Protein AF-B0JPA8-F1 (afdb_monomer_lite)

Foldseek 3Di:
DDDDDDDDDDDDPDDDPPPDDPPPPPPPDPPPPPDDDDPDPVVVVVVQVVDPVDDDDDFWQQDWFQQFQWDQGPQRKIKGFPDTFDPPDPFSAQTQDPVPHRDGTAADDDDPRHGVDMDIDHPDDDPDDDDDDDDPVPD

Secondary structure (DSSP, 8-state):
--------PPPP----------------------PPP-SSHHHHHHHHHTSTT----PPP--S-B---SEEE-TTSPEEEESSPPPSS-TT--SEEETTTTTEEE--BSSSTT-BS-EEEE-SS--S------------

Organism: Microcystis aeruginosa (strain NIES-843 / IAM M-2473) (NCBI:txid449447)

Structure (mmCIF, N/CA/C/O backbone):
data_AF-B0JPA8-F1
#
_entry.id   AF-B0JPA8-F1
#
loop_
_atom_site.group_PDB
_atom_site.id
_atom_site.type_symbol
_atom_site.label_atom_id
_atom_site.label_alt_id
_atom_site.label_comp_id
_atom_site.label_asym_id
_atom_site.label_entity_id
_atom_site.label_seq_id
_atom_site.pdbx_PDB_ins_code
_atom_site.Cartn_x
_atom_site.Cartn_y
_atom_site.Cartn_z
_atom_site.occupancy
_atom_site.B_iso_or_equiv
_atom_site.auth_seq_id
_atom_site.auth_comp_id
_atom_site.auth_asym_id
_atom_site.auth_atom_id
_atom_site.pdbx_PDB_model_num
ATOM 1 N N . MET A 1 1 ? -85.856 -56.619 19.653 1.00 35.69 1 MET A N 1
ATOM 2 C CA . MET A 1 1 ? -84.647 -57.378 19.267 1.00 35.69 1 MET A CA 1
ATOM 3 C C . MET A 1 1 ? -84.011 -56.682 18.069 1.00 35.69 1 MET A C 1
ATOM 5 O O . MET A 1 1 ? -84.741 -56.490 17.115 1.00 35.69 1 MET A O 1
ATOM 9 N N . ARG A 1 2 ? -82.721 -56.300 18.189 1.00 37.06 2 ARG A N 1
ATOM 10 C CA . ARG A 1 2 ? -81.635 -56.245 17.167 1.00 37.06 2 ARG A CA 1
ATOM 11 C C . ARG A 1 2 ? -81.949 -55.624 15.782 1.00 37.06 2 ARG A C 1
ATOM 13 O O . ARG A 1 2 ? -82.875 -56.059 15.130 1.00 37.06 2 ARG A O 1
ATOM 20 N N . GLY A 1 3 ? -81.173 -54.707 15.200 1.00 33.69 3 GLY A N 1
ATOM 21 C CA . GLY A 1 3 ? -79.840 -54.176 15.492 1.00 33.69 3 GLY A CA 1
ATOM 22 C C . GLY A 1 3 ? -79.386 -53.229 14.359 1.00 33.69 3 GLY A C 1
ATOM 23 O O . GLY A 1 3 ? -79.937 -53.259 13.262 1.00 33.69 3 GLY A O 1
ATOM 24 N N . ASN A 1 4 ? -78.415 -52.371 14.679 1.00 45.28 4 ASN A N 1
ATOM 25 C CA . ASN A 1 4 ? -77.849 -51.274 13.883 1.00 45.28 4 ASN A CA 1
ATOM 26 C C . ASN A 1 4 ? -77.321 -51.654 12.488 1.00 45.28 4 ASN A C 1
ATOM 28 O O . ASN A 1 4 ? -76.701 -52.700 12.343 1.00 45.28 4 ASN A O 1
ATOM 32 N N . ASN A 1 5 ? -77.407 -50.703 11.543 1.00 38.62 5 ASN A N 1
ATOM 33 C CA . ASN A 1 5 ? -76.303 -50.316 10.645 1.00 38.62 5 ASN A CA 1
ATOM 34 C C . ASN A 1 5 ? -76.601 -48.957 9.972 1.00 38.62 5 ASN A C 1
ATOM 36 O O . ASN A 1 5 ? -77.179 -48.898 8.893 1.00 38.62 5 ASN A O 1
ATOM 40 N N . LEU A 1 6 ? -76.189 -47.854 10.608 1.00 40.81 6 LEU A N 1
ATOM 41 C CA . LEU A 1 6 ? -76.016 -46.559 9.941 1.00 40.81 6 LEU A CA 1
ATOM 42 C C . LEU A 1 6 ? -74.515 -46.358 9.719 1.00 40.81 6 LEU A C 1
ATOM 44 O O . LEU A 1 6 ? -73.767 -46.149 10.674 1.00 40.81 6 LEU A O 1
ATOM 48 N N . VAL A 1 7 ? -74.065 -46.447 8.467 1.00 38.66 7 VAL A N 1
ATOM 49 C CA . VAL A 1 7 ? -72.682 -46.141 8.087 1.00 38.66 7 VAL A CA 1
ATOM 50 C C . VAL A 1 7 ? -72.634 -44.748 7.460 1.00 38.66 7 VAL A C 1
ATOM 52 O O . VAL A 1 7 ? -73.082 -44.536 6.342 1.00 38.66 7 VAL A O 1
ATOM 55 N N . LYS A 1 8 ? -72.105 -43.827 8.274 1.00 42.31 8 LYS A N 1
ATOM 56 C CA . LYS A 1 8 ? -71.261 -42.653 7.985 1.00 42.31 8 LYS A CA 1
ATOM 57 C C . LYS A 1 8 ? -71.541 -41.851 6.701 1.00 42.31 8 LYS A C 1
ATOM 59 O O . LYS A 1 8 ? -71.128 -42.233 5.612 1.00 42.31 8 LYS A O 1
ATOM 64 N N . LEU A 1 9 ? -72.084 -40.640 6.887 1.00 38.09 9 LEU A N 1
ATOM 65 C CA . LEU A 1 9 ? -71.870 -39.522 5.965 1.00 38.09 9 LEU A CA 1
ATOM 66 C C . LEU A 1 9 ? -70.374 -39.170 5.946 1.00 38.09 9 LEU A C 1
ATOM 68 O O . LEU A 1 9 ? -69.800 -38.868 6.995 1.00 38.09 9 LEU A O 1
ATOM 72 N N . ASN A 1 10 ? -69.758 -39.180 4.764 1.00 44.81 10 ASN A N 1
ATOM 73 C CA . ASN A 1 10 ? -68.428 -38.610 4.575 1.00 44.81 10 ASN A CA 1
ATOM 74 C C . ASN A 1 10 ? -68.498 -37.101 4.826 1.00 44.81 10 ASN A C 1
ATOM 76 O O . ASN A 1 10 ? -69.257 -36.382 4.176 1.00 44.81 10 ASN A O 1
ATOM 80 N 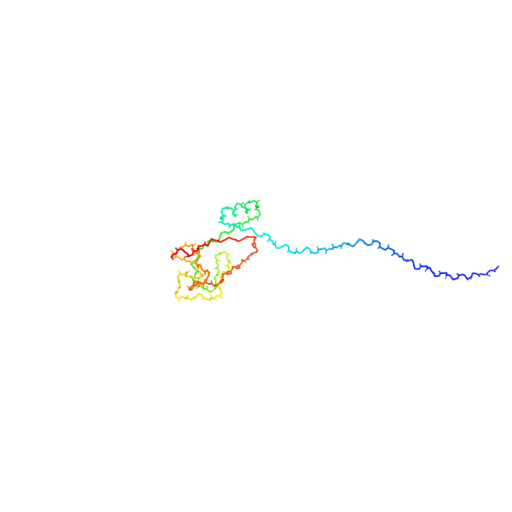N . ALA A 1 11 ? -67.737 -36.659 5.825 1.00 48.16 11 ALA A N 1
ATOM 81 C CA . ALA A 1 11 ? -67.679 -35.280 6.263 1.00 48.16 11 ALA A CA 1
ATOM 82 C C . ALA A 1 11 ? -67.118 -34.366 5.165 1.00 48.16 11 ALA A C 1
ATOM 84 O O . ALA A 1 11 ? -66.229 -34.735 4.400 1.00 48.16 11 ALA A O 1
ATOM 85 N N . LEU A 1 12 ? -67.689 -33.167 5.127 1.00 38.78 12 LEU A N 1
ATOM 86 C CA . LEU A 1 12 ? -67.350 -32.036 4.278 1.00 38.78 12 LEU A CA 1
ATOM 87 C C . LEU A 1 12 ? -65.852 -31.710 4.386 1.00 38.78 12 LEU A C 1
ATOM 89 O O . LEU A 1 12 ? -65.376 -31.378 5.471 1.00 38.78 12 LEU A O 1
ATOM 93 N N . ASN A 1 13 ? -65.129 -31.734 3.265 1.00 41.16 13 ASN A N 1
ATOM 94 C CA . ASN A 1 13 ? -63.814 -31.103 3.192 1.00 41.16 13 ASN A CA 1
ATOM 95 C C . ASN A 1 13 ? -64.031 -29.587 3.202 1.00 41.16 13 ASN A C 1
ATOM 97 O O . ASN A 1 13 ? -64.316 -28.972 2.175 1.00 41.16 13 ASN A O 1
ATOM 101 N N . SER A 1 14 ? -63.977 -29.004 4.394 1.00 41.19 14 SER A N 1
ATOM 102 C CA . SER A 1 14 ? -64.020 -27.567 4.608 1.00 41.19 14 SER A CA 1
ATOM 103 C C . SER A 1 14 ? -62.804 -26.897 3.968 1.00 41.19 14 SER A C 1
ATOM 105 O O . SER A 1 14 ? -61.660 -27.318 4.137 1.00 41.19 14 SER A O 1
ATOM 107 N N . LEU A 1 15 ? -63.065 -25.813 3.240 1.00 38.28 15 LEU A N 1
ATOM 108 C CA . LEU A 1 15 ? -62.051 -24.849 2.834 1.00 38.28 15 LEU A CA 1
ATOM 109 C C . LEU A 1 15 ? -61.540 -24.152 4.099 1.00 38.28 15 LEU A C 1
ATOM 111 O O . LEU A 1 15 ? -62.246 -23.343 4.700 1.00 38.28 15 LEU A O 1
ATOM 115 N N . ALA A 1 16 ? -60.326 -24.485 4.523 1.00 45.75 16 ALA A N 1
ATOM 116 C CA . ALA A 1 16 ? -59.632 -23.720 5.544 1.00 45.75 16 ALA A CA 1
ATOM 117 C C . ALA A 1 16 ? -59.004 -22.488 4.881 1.00 45.75 16 ALA A C 1
ATOM 119 O O . ALA A 1 16 ? -58.060 -22.604 4.100 1.00 45.75 16 ALA A O 1
ATOM 120 N N . PHE A 1 17 ? -59.516 -21.298 5.194 1.00 37.06 17 PHE A N 1
ATOM 121 C CA . PHE A 1 17 ? -58.802 -20.058 4.911 1.00 37.06 17 PHE A CA 1
ATOM 122 C C . PHE A 1 17 ? -57.647 -19.944 5.906 1.00 37.06 17 PHE A C 1
ATOM 124 O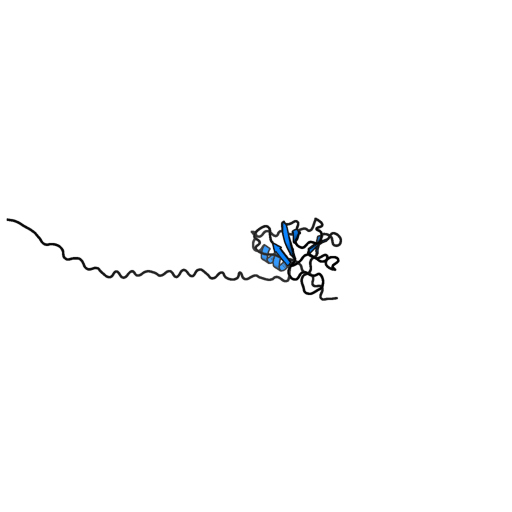 O . PHE A 1 17 ? -57.831 -19.515 7.043 1.00 37.06 17 PHE A O 1
ATOM 131 N N . ALA A 1 18 ? -56.452 -20.358 5.491 1.00 43.44 18 ALA A N 1
ATOM 132 C CA . ALA A 1 18 ? -55.241 -20.009 6.211 1.00 43.44 18 ALA A CA 1
ATOM 133 C C . ALA A 1 18 ? -54.936 -18.533 5.925 1.00 43.44 18 ALA A C 1
ATOM 135 O O . ALA A 1 18 ? -54.455 -18.182 4.848 1.00 43.44 18 ALA A O 1
ATOM 136 N N . THR A 1 19 ? -55.223 -17.653 6.882 1.00 50.12 19 THR A N 1
ATOM 137 C CA . THR A 1 19 ? -54.629 -16.313 6.925 1.00 50.12 19 THR A CA 1
ATOM 138 C C . THR A 1 19 ? -53.143 -16.472 7.229 1.00 50.12 19 THR A C 1
ATOM 140 O O . THR A 1 19 ? -52.719 -16.427 8.382 1.00 50.12 19 THR A O 1
ATOM 143 N N . GLY A 1 20 ? -52.358 -16.754 6.193 1.00 47.69 20 GLY A N 1
ATOM 144 C CA . GLY A 1 20 ? -50.908 -16.769 6.275 1.00 47.69 20 GLY A CA 1
ATOM 145 C C . GLY A 1 20 ? -50.384 -15.343 6.206 1.00 47.69 20 GLY A C 1
ATOM 146 O O . GLY A 1 20 ? -50.597 -14.648 5.214 1.00 47.69 20 GLY A O 1
ATOM 147 N N . THR A 1 21 ? -49.683 -14.900 7.243 1.00 51.12 21 THR A N 1
ATOM 148 C CA . THR A 1 21 ? -48.847 -13.705 7.154 1.00 51.12 21 THR A CA 1
ATOM 149 C C . THR A 1 21 ? -47.685 -14.037 6.221 1.00 51.12 21 THR A C 1
ATOM 151 O O . THR A 1 21 ? -46.816 -14.837 6.565 1.00 51.12 21 THR A O 1
ATOM 154 N N . VAL A 1 22 ? -47.676 -13.468 5.014 1.00 45.16 22 VAL A N 1
ATOM 155 C CA . VAL A 1 22 ? -46.513 -13.553 4.124 1.00 45.16 22 VAL A CA 1
ATOM 156 C C . VAL A 1 22 ? -45.468 -12.583 4.660 1.00 45.16 22 VAL A C 1
ATOM 158 O O . VAL A 1 22 ? -45.546 -11.379 4.425 1.00 45.16 22 VAL A O 1
ATOM 161 N N . THR A 1 23 ? -44.491 -13.094 5.406 1.00 45.31 23 THR A N 1
ATOM 162 C CA . THR A 1 23 ? -43.279 -12.328 5.700 1.00 45.31 23 THR A CA 1
ATOM 163 C C . THR A 1 23 ? -42.467 -12.256 4.416 1.00 45.31 23 THR A C 1
ATOM 165 O O . THR A 1 23 ? -41.829 -13.230 4.015 1.00 45.31 23 THR A O 1
ATOM 168 N N . LEU A 1 24 ? -42.506 -11.103 3.751 1.00 41.12 24 LEU A N 1
ATOM 169 C CA . LEU A 1 24 ? -41.583 -10.803 2.668 1.00 41.12 24 LEU A CA 1
ATOM 170 C C . LEU A 1 24 ? -40.194 -10.628 3.296 1.00 41.12 24 LEU A C 1
ATOM 172 O O . LEU A 1 24 ? -39.889 -9.586 3.874 1.00 41.12 24 LEU A O 1
ATOM 176 N N . LEU A 1 25 ? -39.363 -11.667 3.237 1.00 46.94 25 LEU A N 1
ATOM 177 C CA . LEU A 1 25 ? -37.955 -11.545 3.588 1.00 46.94 25 LEU A CA 1
ATOM 178 C C . LEU A 1 25 ? -37.263 -10.838 2.417 1.00 46.94 25 LEU A C 1
ATOM 180 O O . LEU A 1 25 ? -36.788 -11.480 1.482 1.00 46.94 25 LEU A O 1
ATOM 184 N N . LEU A 1 26 ? -37.252 -9.504 2.426 1.00 51.34 26 LEU A N 1
ATOM 185 C CA . LEU A 1 26 ? -36.328 -8.768 1.573 1.00 51.34 26 LEU A CA 1
ATOM 186 C C . LEU A 1 26 ? -34.930 -9.047 2.125 1.00 51.34 26 LEU A C 1
ATOM 188 O O . LEU A 1 26 ? -34.527 -8.453 3.123 1.00 51.34 26 LEU A O 1
ATOM 192 N N . SER A 1 27 ? -34.196 -9.973 1.506 1.00 45.66 27 SER A N 1
ATOM 193 C CA . SER A 1 27 ? -32.745 -10.004 1.652 1.00 45.66 27 SER A CA 1
ATOM 194 C C . SER A 1 27 ? -32.257 -8.624 1.235 1.00 45.66 27 SER A C 1
ATOM 196 O O . SER A 1 27 ? -32.333 -8.277 0.054 1.00 45.66 27 SER A O 1
ATOM 198 N N . SER A 1 28 ? -31.871 -7.807 2.214 1.00 52.84 28 SER A N 1
ATOM 199 C CA . SER A 1 28 ? -31.339 -6.474 1.982 1.00 52.84 28 SER A CA 1
ATOM 200 C C . SER A 1 28 ? -30.275 -6.579 0.900 1.00 52.84 28 SER A C 1
ATOM 202 O O . SER A 1 28 ? -29.277 -7.279 1.082 1.00 52.84 28 SER A O 1
ATOM 204 N N . VAL A 1 29 ? -30.514 -5.913 -0.230 1.00 53.19 29 VAL A N 1
ATOM 205 C CA . VAL A 1 29 ? -29.460 -5.594 -1.187 1.00 53.19 29 VAL A CA 1
ATOM 206 C C . VAL A 1 29 ? -28.293 -5.042 -0.381 1.00 53.19 29 VAL A C 1
ATOM 208 O O . VAL A 1 29 ? -28.480 -4.121 0.414 1.00 53.19 29 VAL A O 1
ATOM 211 N N . SER A 1 30 ? -27.126 -5.673 -0.505 1.00 45.88 30 SER A N 1
ATOM 212 C CA . SER A 1 30 ? -25.898 -5.201 0.117 1.00 45.88 30 SER A CA 1
ATOM 213 C C . SER A 1 30 ? -25.743 -3.734 -0.260 1.00 45.88 30 SER A C 1
ATOM 215 O O . SER A 1 30 ? -25.491 -3.416 -1.422 1.00 45.88 30 SER A O 1
ATOM 217 N N . SER A 1 31 ? -25.974 -2.826 0.689 1.00 55.12 31 SER A N 1
ATOM 218 C CA . SER A 1 31 ? -25.633 -1.429 0.483 1.00 55.12 31 SER A CA 1
ATOM 219 C C . SER A 1 31 ? -24.149 -1.416 0.151 1.00 55.12 31 SER A C 1
ATOM 221 O O . SER A 1 31 ? -23.359 -1.966 0.923 1.00 55.12 31 SER A O 1
ATOM 223 N N . VAL A 1 32 ? -23.767 -0.818 -0.982 1.00 51.81 32 VAL A N 1
ATOM 224 C CA . VAL A 1 32 ? -22.394 -0.334 -1.149 1.00 51.81 32 VAL A CA 1
ATOM 225 C C . VAL A 1 32 ? -22.081 0.397 0.148 1.00 51.81 32 VAL A C 1
ATOM 227 O O . VAL A 1 32 ? -22.806 1.322 0.523 1.00 51.81 32 VAL A O 1
ATOM 230 N N . SER A 1 33 ? -21.109 -0.114 0.905 1.00 54.53 33 SER A N 1
ATOM 231 C CA . SER A 1 33 ? -20.701 0.553 2.131 1.00 54.53 33 SER A CA 1
ATOM 232 C C . SER A 1 33 ? -20.279 1.949 1.699 1.00 54.53 33 SER A C 1
ATOM 234 O O . SER A 1 33 ? -19.400 2.081 0.844 1.00 54.53 33 SER A O 1
ATOM 236 N N . ALA A 1 34 ? -20.980 2.973 2.184 1.00 69.94 34 ALA A N 1
ATOM 237 C CA . ALA A 1 34 ? -20.611 4.344 1.901 1.00 69.94 34 ALA A CA 1
ATOM 238 C C . ALA A 1 34 ? -19.192 4.527 2.445 1.00 69.94 34 ALA A C 1
ATOM 240 O O . ALA A 1 34 ? -18.977 4.489 3.655 1.00 69.94 34 ALA A O 1
ATOM 241 N N . TYR A 1 35 ? -18.211 4.621 1.553 1.00 76.25 35 TYR A N 1
ATOM 242 C CA . TYR A 1 35 ? -16.849 4.924 1.947 1.00 76.25 35 TYR A CA 1
ATOM 243 C C . TYR A 1 35 ? -16.714 6.441 2.032 1.00 76.25 35 TYR A C 1
ATOM 245 O O . TYR A 1 35 ? -17.195 7.179 1.169 1.00 76.25 35 TYR A O 1
ATOM 253 N N . THR A 1 36 ? -16.057 6.907 3.085 1.00 84.00 36 THR A N 1
ATOM 254 C CA . THR A 1 36 ? -15.713 8.318 3.237 1.00 84.00 36 THR A CA 1
ATOM 255 C C . THR A 1 36 ? -14.270 8.499 2.802 1.00 84.00 36 THR A C 1
ATOM 257 O O . THR A 1 36 ? -13.373 7.860 3.349 1.00 84.00 36 THR A O 1
ATOM 260 N N . ILE A 1 37 ? -14.041 9.368 1.818 1.00 85.12 37 ILE A N 1
ATOM 261 C CA . ILE A 1 37 ? -12.692 9.793 1.441 1.00 85.12 37 ILE A CA 1
ATOM 262 C C . ILE A 1 37 ? -12.300 10.969 2.328 1.00 85.12 37 ILE A C 1
ATOM 264 O O . ILE A 1 37 ? -13.041 11.944 2.446 1.00 85.12 37 ILE A O 1
ATOM 268 N N . TYR A 1 38 ? -11.105 10.893 2.901 1.00 84.94 38 TYR A N 1
ATOM 269 C CA . TYR A 1 38 ? -10.488 11.987 3.634 1.00 84.94 38 TYR A CA 1
ATOM 270 C C . TYR A 1 38 ? -9.278 12.477 2.845 1.00 84.94 38 TYR A C 1
ATOM 272 O O . TYR A 1 38 ? -8.402 11.693 2.499 1.00 84.94 38 TYR A O 1
ATOM 280 N N . THR A 1 39 ? -9.217 13.778 2.572 1.00 85.94 39 THR A N 1
ATOM 281 C CA . THR A 1 39 ? -8.053 14.426 1.939 1.00 85.94 39 THR A CA 1
ATOM 282 C C . THR A 1 39 ? -7.011 14.891 2.957 1.00 85.94 39 THR A C 1
ATOM 284 O O . THR A 1 39 ? -5.959 15.398 2.586 1.00 85.94 39 THR A O 1
ATOM 287 N N . ASN A 1 40 ? -7.307 14.743 4.250 1.00 85.94 40 ASN A N 1
ATOM 288 C CA . ASN A 1 40 ? -6.441 15.129 5.352 1.00 85.94 40 ASN A CA 1
ATOM 289 C C . ASN A 1 40 ? -6.293 13.944 6.314 1.00 85.94 40 ASN A C 1
ATOM 291 O O . ASN A 1 40 ? -7.286 13.452 6.859 1.00 85.94 40 ASN A O 1
ATOM 295 N N . ARG A 1 41 ? -5.048 13.518 6.542 1.00 84.12 41 ARG A N 1
ATOM 296 C CA . ARG A 1 41 ? -4.715 12.392 7.420 1.00 84.12 41 ARG A CA 1
ATOM 297 C C . ARG A 1 41 ? -5.201 12.594 8.853 1.00 84.12 41 ARG A C 1
ATOM 299 O O . ARG A 1 41 ? -5.807 11.692 9.415 1.00 84.12 41 ARG A O 1
ATOM 306 N N . THR A 1 42 ? -5.010 13.780 9.424 1.00 88.44 42 THR A N 1
ATOM 307 C CA . THR A 1 42 ? -5.478 14.098 10.782 1.00 88.44 42 THR A CA 1
ATOM 308 C C . THR A 1 42 ? -6.998 13.981 10.898 1.00 88.44 42 THR A C 1
ATOM 310 O O . THR A 1 42 ? -7.498 13.474 11.898 1.00 88.44 42 THR A O 1
ATOM 313 N N . ALA A 1 43 ? -7.752 14.393 9.874 1.00 88.50 43 ALA A N 1
ATOM 314 C CA . ALA A 1 43 ? -9.207 14.240 9.856 1.00 88.50 43 ALA A CA 1
ATOM 315 C C . ALA A 1 43 ? -9.636 12.763 9.779 1.00 88.50 43 ALA A C 1
ATOM 317 O O . ALA A 1 43 ? -10.592 12.368 10.448 1.00 88.50 43 ALA A O 1
ATOM 318 N N . TRP A 1 44 ? -8.918 11.944 9.003 1.00 87.44 44 TRP A N 1
ATOM 319 C CA . TRP A 1 44 ? -9.139 10.497 8.939 1.00 87.44 44 TRP A CA 1
ATOM 320 C C . TRP A 1 44 ? -8.845 9.813 10.281 1.00 87.44 44 TRP A C 1
ATOM 322 O O . TRP A 1 44 ? -9.687 9.082 10.800 1.00 87.44 44 TRP A O 1
ATOM 332 N N . GLU A 1 45 ? -7.691 10.105 10.885 1.00 87.00 45 GLU A N 1
ATOM 333 C CA . GLU A 1 45 ? -7.293 9.567 12.191 1.00 87.00 45 GLU A CA 1
ATOM 334 C C . GLU A 1 45 ? -8.281 9.981 13.293 1.00 87.00 45 GLU A C 1
ATOM 336 O O . GLU A 1 45 ? -8.688 9.145 14.101 1.00 87.00 45 GLU A O 1
ATOM 341 N N . ALA A 1 46 ? -8.747 11.236 13.291 1.00 88.12 46 ALA A N 1
ATOM 342 C CA . ALA A 1 46 ? -9.759 11.719 14.231 1.00 88.12 46 ALA A CA 1
ATOM 343 C C . ALA A 1 46 ? -11.103 10.990 14.075 1.00 88.12 46 ALA A C 1
ATOM 345 O O . ALA A 1 46 ? -11.749 10.674 15.074 1.00 88.12 46 ALA A O 1
ATOM 346 N N . ALA A 1 47 ? -11.518 10.681 12.842 1.00 85.25 47 ALA A N 1
ATOM 347 C CA . ALA A 1 47 ? -12.731 9.907 12.598 1.00 85.25 47 ALA A CA 1
ATOM 348 C C . ALA A 1 47 ? -12.605 8.474 13.136 1.00 85.25 47 ALA A C 1
ATOM 350 O O . ALA A 1 47 ? -13.536 7.976 13.772 1.00 85.25 47 ALA A O 1
ATOM 351 N N . LEU A 1 48 ? -11.447 7.832 12.955 1.00 84.50 48 LEU A N 1
ATOM 352 C CA . LEU A 1 48 ? -11.182 6.500 13.507 1.00 84.50 48 LEU A CA 1
ATOM 353 C C . LEU A 1 48 ? -11.121 6.505 15.039 1.00 84.50 48 LEU A C 1
ATOM 355 O O . LEU A 1 48 ? -11.624 5.575 15.665 1.00 84.50 48 LEU A O 1
ATOM 359 N N . ALA A 1 49 ? -10.584 7.566 15.645 1.00 82.44 49 ALA A N 1
ATOM 360 C CA . ALA A 1 49 ? -10.485 7.707 17.098 1.00 82.44 49 ALA A CA 1
ATOM 361 C C . ALA A 1 49 ? -11.851 7.734 17.812 1.00 82.44 49 ALA A C 1
ATOM 363 O O . ALA A 1 49 ? -11.921 7.439 19.005 1.00 82.44 49 ALA A O 1
ATOM 364 N N . THR A 1 50 ? -12.945 8.043 17.103 1.00 80.44 50 THR A N 1
ATOM 365 C CA . THR A 1 50 ? -14.307 8.002 17.672 1.00 80.44 50 THR A CA 1
ATOM 366 C C . THR A 1 50 ? -14.775 6.590 18.035 1.00 80.44 50 THR A C 1
ATOM 368 O O . THR A 1 50 ? -15.705 6.445 18.830 1.00 80.44 50 THR A O 1
ATOM 371 N N . ASN A 1 51 ? -14.126 5.548 17.502 1.00 80.19 51 ASN A N 1
ATOM 372 C CA . ASN A 1 51 ? -14.388 4.160 17.857 1.00 80.19 51 ASN A CA 1
ATOM 373 C C . ASN A 1 51 ? -13.130 3.518 18.476 1.00 80.19 51 ASN A C 1
ATOM 375 O O . ASN A 1 51 ? -12.208 3.142 17.751 1.00 80.19 51 ASN A O 1
ATOM 379 N N . PRO A 1 52 ? -13.097 3.305 19.804 1.00 77.38 52 PRO A N 1
ATOM 380 C CA . PRO A 1 52 ? -11.919 2.782 20.498 1.00 77.38 52 PRO A CA 1
ATOM 381 C C . PRO A 1 52 ? -11.589 1.320 20.156 1.00 77.38 52 PRO A C 1
ATOM 383 O O . PRO A 1 52 ? -10.545 0.820 20.566 1.00 77.38 52 PRO A O 1
ATOM 386 N N . SER A 1 53 ? -12.459 0.616 19.420 1.00 81.19 53 SER A N 1
ATOM 387 C CA . SER A 1 53 ? -12.180 -0.742 18.930 1.00 81.19 53 SER A CA 1
ATOM 388 C C . SER A 1 53 ? -11.287 -0.752 17.686 1.00 81.19 53 SER A C 1
ATOM 390 O O . SER A 1 53 ? -10.809 -1.814 17.287 1.00 81.19 53 SER A O 1
ATOM 392 N N . TYR A 1 54 ? -11.056 0.401 17.053 1.00 82.56 54 TYR A N 1
ATOM 393 C CA . TYR A 1 54 ? -10.143 0.506 15.923 1.00 82.56 54 TYR A CA 1
ATOM 394 C C . TYR A 1 54 ? -8.709 0.667 16.408 1.00 82.56 54 TYR A C 1
ATOM 396 O O . TYR A 1 54 ? -8.384 1.549 17.200 1.00 82.56 54 TYR A O 1
ATOM 404 N N . LYS A 1 55 ? -7.831 -0.192 15.891 1.00 82.06 55 LYS A N 1
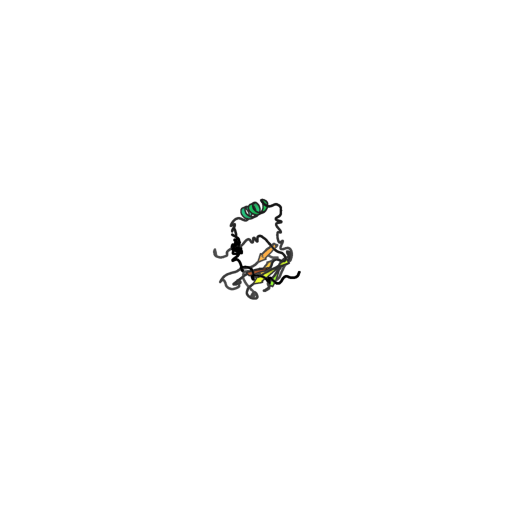ATOM 405 C CA . LYS A 1 55 ? -6.391 -0.100 16.093 1.00 82.06 55 LYS A CA 1
ATOM 406 C C . LYS A 1 55 ? -5.754 0.393 14.802 1.00 82.06 55 LYS A C 1
ATOM 408 O O . LYS A 1 55 ? -5.858 -0.271 13.774 1.00 82.06 55 LYS A O 1
ATOM 413 N N . ILE A 1 56 ? -5.091 1.543 14.870 1.00 83.31 56 ILE A N 1
ATOM 414 C CA . ILE A 1 56 ? -4.264 2.040 13.771 1.00 83.31 56 ILE A CA 1
ATOM 415 C C . ILE A 1 56 ? -2.918 1.317 13.848 1.00 83.31 56 ILE A C 1
ATOM 417 O O . ILE A 1 56 ? -2.252 1.339 14.884 1.00 83.31 56 ILE A O 1
ATOM 421 N N . THR A 1 57 ? -2.536 0.665 12.753 1.00 83.50 57 THR A N 1
ATOM 422 C CA . THR A 1 57 ? -1.206 0.076 12.582 1.00 83.50 57 THR A CA 1
ATOM 423 C C . THR A 1 57 ? -0.482 0.894 11.526 1.00 83.50 57 THR A C 1
ATOM 425 O O . THR A 1 57 ? -0.946 0.974 10.391 1.00 83.50 57 THR A O 1
ATOM 428 N N . THR A 1 58 ? 0.640 1.498 11.905 1.00 82.94 58 THR A N 1
ATOM 429 C CA . THR A 1 58 ? 1.525 2.195 10.971 1.00 82.94 58 THR A CA 1
ATOM 430 C C . THR A 1 58 ? 2.563 1.208 10.467 1.00 82.94 58 THR A C 1
ATOM 432 O O . THR A 1 58 ? 3.239 0.574 11.277 1.00 82.94 58 THR A O 1
ATOM 435 N N . ASP A 1 59 ? 2.686 1.084 9.150 1.00 81.56 59 ASP A N 1
ATOM 436 C CA . ASP A 1 59 ? 3.783 0.338 8.545 1.00 81.56 59 ASP A CA 1
ATOM 437 C C . ASP A 1 59 ? 5.059 1.180 8.617 1.00 81.56 59 ASP A C 1
ATOM 439 O O . ASP A 1 59 ? 5.089 2.321 8.152 1.00 81.56 59 ASP A O 1
ATOM 443 N N . THR A 1 60 ? 6.089 0.648 9.266 1.00 80.50 60 THR A N 1
ATOM 444 C CA . THR A 1 60 ? 7.397 1.297 9.340 1.00 80.50 60 THR A CA 1
ATOM 445 C C . THR A 1 60 ? 8.303 0.643 8.320 1.00 80.50 60 THR A C 1
ATOM 447 O O . THR A 1 60 ? 8.578 -0.541 8.435 1.00 80.50 60 THR A O 1
ATOM 450 N N . PHE A 1 61 ? 8.804 1.409 7.360 1.00 84.19 61 PHE A N 1
ATOM 451 C CA . PHE A 1 61 ? 9.702 0.923 6.315 1.00 84.19 61 PHE A CA 1
ATOM 452 C C . PHE A 1 61 ? 11.146 0.826 6.827 1.00 84.19 61 PHE A C 1
ATOM 454 O O . PHE A 1 61 ? 11.988 1.678 6.544 1.00 84.19 61 PHE A O 1
ATOM 461 N N . SER A 1 62 ? 11.413 -0.174 7.663 1.00 80.88 62 SER A N 1
ATOM 462 C CA . SER A 1 62 ? 12.694 -0.336 8.362 1.00 80.88 62 SER A CA 1
ATOM 463 C C . SER A 1 62 ? 13.711 -1.162 7.578 1.00 80.88 62 SER A C 1
ATOM 465 O O . SER A 1 62 ? 14.917 -0.952 7.719 1.00 80.88 62 SER A O 1
ATOM 467 N N . ASN A 1 63 ? 13.230 -2.067 6.726 1.00 85.00 63 ASN A N 1
ATOM 468 C CA . ASN A 1 63 ? 14.064 -2.889 5.864 1.00 85.00 63 ASN A CA 1
ATOM 469 C C . ASN A 1 63 ? 14.103 -2.341 4.440 1.00 85.00 63 ASN A C 1
ATOM 471 O O . ASN A 1 63 ? 13.078 -1.994 3.859 1.00 85.00 63 ASN A O 1
ATOM 475 N N . THR A 1 64 ? 15.291 -2.343 3.840 1.00 89.88 64 THR A N 1
ATOM 476 C CA . THR A 1 64 ? 15.434 -2.138 2.399 1.00 89.88 64 THR A CA 1
ATOM 477 C C . THR A 1 64 ? 14.764 -3.273 1.651 1.00 89.88 64 THR A C 1
ATOM 479 O O . THR A 1 64 ? 15.075 -4.442 1.893 1.00 89.88 64 THR A O 1
ATOM 482 N N . ILE A 1 65 ? 13.933 -2.938 0.670 1.00 91.81 65 ILE A N 1
ATOM 483 C CA . ILE A 1 65 ? 13.358 -3.927 -0.236 1.00 91.81 65 ILE A CA 1
ATOM 484 C C . ILE A 1 65 ? 13.643 -3.476 -1.659 1.00 91.81 65 ILE A C 1
ATOM 486 O O . ILE A 1 65 ? 13.221 -2.399 -2.071 1.00 91.81 65 ILE A O 1
ATOM 490 N N . SER A 1 66 ? 14.380 -4.294 -2.409 1.00 91.06 66 SER A N 1
ATOM 491 C CA . SER A 1 66 ? 14.690 -4.019 -3.811 1.00 91.06 66 SER A CA 1
ATOM 492 C C . SER A 1 66 ? 13.425 -3.979 -4.667 1.00 91.06 66 SER A C 1
ATOM 494 O O . SER A 1 66 ? 12.505 -4.763 -4.438 1.00 91.06 66 SER A O 1
ATOM 496 N N . SER A 1 67 ? 13.432 -3.134 -5.700 1.00 92.38 67 SER A N 1
ATOM 497 C CA . SER A 1 67 ? 12.351 -3.046 -6.685 1.00 92.38 67 SER A CA 1
ATOM 498 C C . SER A 1 67 ? 12.032 -4.414 -7.297 1.00 92.38 67 SER A C 1
ATOM 500 O O . SER A 1 67 ? 12.914 -5.100 -7.822 1.00 92.38 67 SER A O 1
ATOM 502 N N . ALA A 1 68 ? 10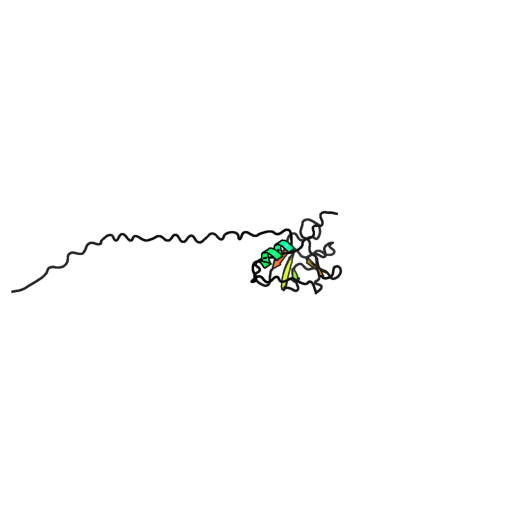.766 -4.814 -7.207 1.00 94.56 68 ALA A N 1
ATOM 503 C CA . ALA A 1 68 ? 10.242 -6.051 -7.775 1.00 94.56 68 ALA A CA 1
ATOM 504 C C . ALA A 1 68 ? 8.763 -5.882 -8.140 1.00 94.56 68 ALA A C 1
ATOM 506 O O . ALA A 1 68 ? 8.092 -4.967 -7.668 1.00 94.56 68 ALA A O 1
ATOM 507 N N . GLN A 1 69 ? 8.216 -6.785 -8.964 1.00 95.50 69 GLN A N 1
ATOM 508 C CA . GLN A 1 69 ? 6.782 -6.743 -9.281 1.00 95.50 69 GLN A CA 1
ATOM 509 C C . GLN A 1 69 ? 5.921 -6.849 -8.022 1.00 95.50 69 GLN A C 1
ATOM 511 O O . GLN A 1 69 ? 4.921 -6.150 -7.910 1.00 95.50 69 GLN A O 1
ATOM 516 N N . SER A 1 70 ? 6.319 -7.719 -7.095 1.00 97.50 70 SER A N 1
ATOM 517 C CA . SER A 1 70 ? 5.628 -7.944 -5.837 1.00 97.50 70 SER A CA 1
ATOM 518 C C . SER A 1 70 ? 6.626 -7.879 -4.693 1.00 97.50 70 SER A C 1
ATOM 520 O O . SER A 1 70 ? 7.641 -8.576 -4.728 1.00 97.50 70 SER A O 1
ATOM 522 N N . ILE A 1 71 ? 6.319 -7.079 -3.677 1.00 95.38 71 ILE A N 1
ATOM 523 C CA . ILE A 1 71 ? 7.103 -6.973 -2.445 1.00 95.38 71 ILE A CA 1
ATOM 524 C C . ILE A 1 71 ? 6.197 -7.168 -1.230 1.00 95.38 71 ILE A C 1
ATOM 526 O O . ILE A 1 71 ? 4.995 -6.923 -1.304 1.00 95.38 71 ILE A O 1
ATOM 530 N N . THR A 1 72 ? 6.768 -7.619 -0.115 1.00 94.69 72 THR A N 1
ATOM 531 C CA . THR A 1 72 ? 6.067 -7.706 1.176 1.00 94.69 72 THR A CA 1
ATOM 532 C C . THR A 1 72 ? 6.650 -6.657 2.106 1.00 94.69 72 THR A C 1
ATOM 534 O O . THR A 1 72 ? 7.848 -6.688 2.365 1.00 94.69 72 THR A O 1
ATOM 537 N N . LEU A 1 73 ? 5.815 -5.731 2.564 1.00 91.50 73 LEU A N 1
ATOM 538 C CA . LEU A 1 73 ? 6.190 -4.680 3.505 1.00 91.50 73 LEU A CA 1
ATOM 539 C C . LEU A 1 73 ? 6.364 -5.257 4.920 1.00 91.50 73 LEU A C 1
ATOM 541 O O . LEU A 1 73 ? 5.929 -6.378 5.194 1.00 91.50 73 LEU A O 1
ATOM 545 N N . ASP A 1 74 ? 6.957 -4.489 5.835 1.00 87.38 74 ASP A N 1
ATOM 546 C CA . ASP A 1 74 ? 7.242 -4.944 7.205 1.00 87.38 74 ASP A CA 1
ATOM 547 C C . ASP A 1 74 ? 5.954 -5.296 7.981 1.00 87.38 74 ASP A C 1
ATOM 549 O O . ASP A 1 74 ? 5.949 -6.203 8.816 1.00 87.38 74 ASP A O 1
ATOM 553 N N . SER A 1 75 ? 4.826 -4.654 7.654 1.00 87.38 75 SER A N 1
ATOM 554 C CA . SER A 1 75 ? 3.497 -5.006 8.178 1.00 87.38 75 SER A CA 1
ATOM 555 C C . SER A 1 75 ? 2.911 -6.321 7.641 1.00 87.38 75 SER A C 1
ATOM 557 O O . SER A 1 75 ? 1.849 -6.750 8.099 1.00 87.38 75 SER A O 1
ATOM 559 N N . GLY A 1 76 ? 3.556 -6.955 6.659 1.00 91.31 76 GLY A N 1
ATOM 560 C CA . GLY A 1 76 ? 3.043 -8.119 5.934 1.00 91.31 76 GLY A CA 1
ATOM 561 C C . GLY A 1 76 ? 2.082 -7.778 4.791 1.00 91.31 76 GLY A C 1
ATOM 562 O O . GLY A 1 76 ? 1.556 -8.692 4.157 1.00 91.31 76 GLY A O 1
ATOM 563 N N . ILE A 1 77 ? 1.835 -6.492 4.511 1.00 93.25 77 ILE A N 1
ATOM 564 C CA . ILE A 1 77 ? 1.086 -6.069 3.321 1.00 93.25 77 ILE A CA 1
ATOM 565 C C . ILE A 1 77 ? 1.888 -6.437 2.072 1.00 93.25 77 ILE A C 1
ATOM 567 O O . ILE A 1 77 ? 3.061 -6.084 1.948 1.00 93.25 77 ILE A O 1
ATOM 571 N N . VAL A 1 78 ? 1.246 -7.113 1.122 1.00 95.94 78 VAL A N 1
ATOM 572 C CA . VAL A 1 78 ? 1.853 -7.412 -0.179 1.00 95.94 78 VAL A CA 1
ATOM 573 C C . VAL A 1 78 ? 1.457 -6.321 -1.160 1.00 95.94 78 VAL A C 1
ATOM 575 O O . VAL A 1 78 ? 0.267 -6.122 -1.403 1.00 95.94 78 VAL A O 1
ATOM 578 N N . SER A 1 79 ? 2.443 -5.619 -1.717 1.00 95.50 79 SER A N 1
ATOM 579 C CA . SER A 1 79 ? 2.229 -4.644 -2.783 1.00 95.50 79 SER A CA 1
ATOM 580 C C . SER A 1 79 ? 2.654 -5.205 -4.132 1.00 95.50 79 SER A C 1
ATOM 582 O O . SER A 1 79 ? 3.781 -5.692 -4.278 1.00 95.50 79 SER A O 1
ATOM 584 N N . THR A 1 80 ? 1.763 -5.124 -5.119 1.00 97.38 80 THR A N 1
ATOM 585 C CA . THR A 1 80 ? 1.970 -5.697 -6.450 1.00 97.38 80 THR A CA 1
ATOM 586 C C . THR A 1 80 ? 1.639 -4.690 -7.550 1.00 97.38 80 THR A C 1
ATOM 588 O O . THR A 1 80 ? 0.510 -4.197 -7.640 1.00 97.38 80 THR A O 1
ATOM 591 N N . ASN A 1 81 ? 2.621 -4.437 -8.416 1.00 95.38 81 ASN A N 1
ATOM 592 C CA . ASN A 1 81 ? 2.468 -3.658 -9.643 1.00 95.38 81 ASN A CA 1
ATOM 593 C C . ASN A 1 81 ? 1.917 -4.524 -10.787 1.00 95.38 81 ASN A C 1
ATOM 595 O O . ASN A 1 81 ? 2.129 -5.741 -10.824 1.00 95.38 81 ASN A O 1
ATOM 599 N N . SER A 1 82 ? 1.242 -3.898 -11.757 1.00 93.94 82 SER A N 1
ATOM 600 C CA . SER A 1 82 ? 0.647 -4.595 -12.912 1.00 93.94 82 SER A CA 1
ATOM 601 C C . SER A 1 82 ? 1.678 -5.351 -13.752 1.00 93.94 82 SER A C 1
ATOM 603 O O . SER A 1 82 ? 1.350 -6.367 -14.361 1.00 93.94 82 SER A O 1
ATOM 605 N N . ALA A 1 83 ? 2.931 -4.896 -13.747 1.00 91.56 83 ALA A N 1
ATOM 606 C CA . ALA A 1 83 ? 4.050 -5.523 -14.432 1.00 91.56 83 ALA A CA 1
ATOM 607 C C . ALA A 1 83 ? 5.349 -5.390 -13.615 1.00 91.56 83 ALA A C 1
ATOM 609 O O . ALA A 1 83 ? 5.452 -4.506 -12.757 1.00 91.56 83 ALA A O 1
ATOM 610 N N . PRO A 1 84 ? 6.360 -6.244 -13.870 1.00 91.69 84 PRO A N 1
ATOM 611 C CA . PRO A 1 84 ? 7.687 -6.065 -13.298 1.00 91.69 84 PRO A CA 1
ATOM 612 C C . PRO A 1 84 ? 8.269 -4.681 -13.624 1.00 91.69 84 PRO A C 1
ATOM 614 O O . PRO A 1 84 ? 8.215 -4.258 -14.784 1.00 91.69 84 PRO A O 1
ATOM 617 N N . PRO A 1 85 ? 8.862 -3.980 -12.640 1.00 89.50 85 PRO A N 1
ATOM 618 C CA . PRO A 1 85 ? 9.573 -2.735 -12.885 1.00 89.50 85 PRO A CA 1
ATOM 619 C C . PRO A 1 85 ? 10.678 -2.938 -13.922 1.00 89.50 85 PRO A C 1
ATOM 621 O O . PRO A 1 85 ? 11.536 -3.808 -13.773 1.00 89.50 85 PRO A O 1
ATOM 624 N N . THR A 1 86 ? 10.684 -2.116 -14.970 1.00 87.50 86 THR A N 1
ATOM 625 C CA . THR A 1 86 ? 11.839 -2.030 -15.870 1.00 87.50 86 THR A CA 1
ATOM 626 C C . THR A 1 86 ? 12.839 -1.061 -15.249 1.00 87.50 86 THR A C 1
ATOM 628 O O . THR A 1 86 ? 12.488 0.080 -14.949 1.00 87.50 86 THR A O 1
ATOM 631 N N . LEU A 1 87 ? 14.063 -1.526 -14.994 1.00 83.94 87 LEU A N 1
ATOM 632 C CA . LEU A 1 87 ? 15.132 -0.732 -14.387 1.00 83.94 87 LEU A CA 1
ATOM 633 C C . LEU A 1 87 ? 16.187 -0.345 -15.440 1.00 83.94 87 LEU A C 1
ATOM 635 O O . LEU A 1 87 ? 16.453 -1.142 -16.342 1.00 83.94 87 LEU A O 1
ATOM 639 N N . PRO A 1 88 ? 16.832 0.830 -15.312 1.00 84.81 88 PRO A N 1
ATOM 640 C CA . PRO A 1 88 ? 16.578 1.864 -14.305 1.00 84.81 88 PRO A CA 1
ATOM 641 C C . PRO A 1 88 ? 15.273 2.630 -14.589 1.00 84.81 88 PRO A C 1
ATOM 643 O O . PRO A 1 88 ? 14.922 2.856 -15.743 1.00 84.81 88 PRO A O 1
ATOM 646 N N . ASN A 1 89 ? 14.568 3.059 -13.540 1.00 81.38 89 ASN A N 1
ATOM 647 C CA . ASN A 1 89 ? 13.447 3.996 -13.659 1.00 81.38 89 ASN A CA 1
ATOM 648 C C . ASN A 1 89 ? 13.568 5.109 -12.615 1.00 81.38 89 ASN A C 1
ATOM 650 O O . ASN A 1 89 ? 14.258 4.958 -11.610 1.00 81.38 89 ASN A O 1
ATOM 654 N N . SER A 1 90 ? 12.895 6.228 -12.867 1.00 79.50 90 SER A N 1
ATOM 655 C CA . SER A 1 90 ? 12.933 7.428 -12.026 1.00 79.50 90 SER A CA 1
ATOM 656 C C . SER A 1 90 ? 12.294 7.257 -10.646 1.00 79.50 90 SER A C 1
ATOM 658 O O . SER A 1 90 ? 12.480 8.121 -9.797 1.00 79.50 90 SER A O 1
ATOM 660 N N . PHE A 1 91 ? 11.543 6.178 -10.419 1.00 77.81 91 PHE A N 1
ATOM 661 C CA . PHE A 1 91 ? 10.700 6.003 -9.235 1.00 77.81 91 PHE A CA 1
ATOM 662 C C . PHE A 1 91 ? 11.142 4.851 -8.336 1.00 77.81 91 PHE A C 1
ATOM 664 O O . PHE A 1 91 ? 10.454 4.579 -7.364 1.00 77.81 91 PHE A O 1
ATOM 671 N N . ASN A 1 92 ? 12.209 4.118 -8.688 1.00 83.62 92 ASN A N 1
ATOM 672 C CA . ASN A 1 92 ? 12.558 2.828 -8.077 1.00 83.62 92 ASN A CA 1
ATOM 673 C C . ASN A 1 92 ? 11.321 1.935 -7.850 1.00 83.62 92 ASN A C 1
ATOM 675 O O . ASN A 1 92 ? 11.172 1.307 -6.807 1.00 83.62 92 ASN A O 1
ATOM 679 N N . ASN A 1 93 ? 10.423 1.928 -8.838 1.00 88.94 93 ASN A N 1
ATOM 680 C CA . ASN A 1 93 ? 9.025 1.512 -8.743 1.00 88.94 93 ASN A CA 1
ATOM 681 C C . ASN A 1 93 ? 8.801 0.235 -7.898 1.00 88.94 93 ASN A C 1
ATOM 683 O O . ASN A 1 93 ? 9.437 -0.789 -8.156 1.00 88.94 93 ASN A O 1
ATOM 687 N N . ASN A 1 94 ? 7.879 0.285 -6.933 1.00 93.12 94 ASN A N 1
ATOM 688 C CA . ASN A 1 94 ? 7.576 -0.772 -5.959 1.00 93.12 94 ASN A CA 1
ATOM 689 C C . ASN A 1 94 ? 8.803 -1.255 -5.169 1.00 93.12 94 ASN A C 1
ATOM 691 O O . ASN A 1 94 ? 9.239 -2.404 -5.297 1.00 93.12 94 ASN A O 1
ATOM 695 N N . SER A 1 95 ? 9.363 -0.362 -4.356 1.00 92.69 95 SER A N 1
ATOM 696 C CA . SER A 1 95 ? 10.494 -0.647 -3.471 1.00 92.69 95 SER A CA 1
ATOM 697 C C . SER A 1 95 ? 10.380 0.075 -2.127 1.00 92.69 95 SER A C 1
ATOM 699 O O . SER A 1 95 ? 9.526 0.938 -1.931 1.00 92.69 95 SER A O 1
ATOM 701 N N . VAL A 1 96 ? 11.256 -0.290 -1.190 1.00 91.81 96 VAL A N 1
ATOM 702 C CA . VAL A 1 96 ? 11.497 0.473 0.040 1.00 91.81 96 VAL A CA 1
ATOM 703 C C . VAL A 1 96 ? 12.942 0.959 0.016 1.00 91.81 96 VAL A C 1
ATOM 705 O O . VAL A 1 96 ? 13.877 0.152 0.061 1.00 91.81 96 VAL A O 1
ATOM 708 N N . SER A 1 97 ? 13.119 2.275 -0.098 1.00 82.81 97 SER A N 1
ATOM 709 C CA . SER A 1 97 ? 14.411 2.905 -0.379 1.00 82.81 97 SER A CA 1
ATOM 710 C C . SER A 1 97 ? 15.210 3.223 0.881 1.00 82.81 97 SER A C 1
ATOM 712 O O . SER A 1 97 ? 14.674 3.682 1.887 1.00 82.81 97 SER A O 1
ATOM 714 N N . ILE A 1 98 ? 16.531 3.019 0.808 1.00 69.31 98 ILE A N 1
ATOM 715 C CA . ILE A 1 98 ? 17.485 3.498 1.828 1.00 69.31 98 ILE A CA 1
ATOM 716 C C . ILE A 1 98 ? 17.978 4.913 1.570 1.00 69.31 98 ILE A C 1
ATOM 718 O O . ILE A 1 98 ? 18.491 5.549 2.486 1.00 69.31 98 ILE A O 1
ATOM 722 N N . VAL A 1 99 ? 17.881 5.384 0.323 1.00 72.38 99 VAL A N 1
ATOM 723 C CA . VAL A 1 99 ? 18.369 6.713 -0.066 1.00 72.38 99 VAL A CA 1
ATOM 724 C C . VAL A 1 99 ? 17.446 7.772 0.525 1.00 72.38 99 VAL A C 1
ATOM 726 O O . VAL A 1 99 ? 17.914 8.735 1.124 1.00 72.38 99 VAL A O 1
ATOM 729 N N . ASN A 1 100 ? 16.141 7.515 0.440 1.00 72.88 100 ASN A N 1
ATOM 730 C CA . ASN A 1 100 ? 15.107 8.205 1.195 1.00 72.88 100 ASN A CA 1
ATOM 731 C C . ASN A 1 100 ? 14.631 7.241 2.280 1.00 72.88 100 ASN A C 1
ATOM 733 O O . ASN A 1 100 ? 13.602 6.588 2.126 1.00 72.88 100 ASN A O 1
ATOM 737 N N . SER A 1 101 ? 15.455 7.057 3.313 1.00 67.50 101 SER A N 1
ATOM 738 C CA . SER A 1 101 ? 15.210 6.040 4.334 1.00 67.50 101 SER A CA 1
ATOM 739 C C . SER A 1 101 ? 13.790 6.132 4.893 1.00 67.50 101 SER A C 1
ATOM 741 O O . SER A 1 101 ? 13.303 7.206 5.250 1.00 67.50 101 SER A O 1
ATOM 743 N N . GLY A 1 102 ? 13.120 4.984 4.967 1.00 74.88 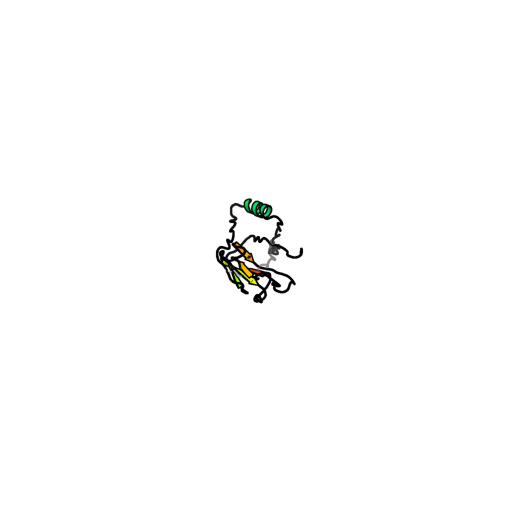102 GLY A N 1
ATOM 744 C CA . GLY A 1 102 ? 11.758 4.925 5.479 1.00 74.88 102 GLY A CA 1
ATOM 745 C C . GLY A 1 102 ? 10.686 5.372 4.485 1.00 74.88 102 GLY A C 1
ATOM 746 O O . GLY A 1 102 ? 9.592 5.720 4.925 1.00 74.88 102 GLY A O 1
ATOM 747 N N . VAL A 1 103 ? 10.971 5.379 3.178 1.00 85.44 103 VAL A N 1
ATOM 748 C CA . VAL A 1 103 ? 10.001 5.723 2.128 1.00 85.44 103 VAL A CA 1
ATOM 749 C C . VAL A 1 103 ? 9.697 4.508 1.256 1.00 85.44 103 VAL A C 1
ATOM 751 O O . VAL A 1 103 ? 10.595 3.803 0.787 1.00 85.44 103 VAL A O 1
ATOM 754 N N . TYR A 1 104 ? 8.403 4.280 1.046 1.00 89.88 104 TYR A N 1
ATOM 755 C CA . TYR A 1 104 ? 7.900 3.377 0.024 1.00 89.88 104 TYR A CA 1
ATOM 756 C C . TYR A 1 104 ? 7.843 4.115 -1.315 1.00 89.88 104 TYR A C 1
ATOM 758 O O . TYR A 1 104 ? 7.081 5.068 -1.482 1.00 89.88 104 TYR A O 1
ATOM 766 N N . ASP A 1 105 ? 8.669 3.663 -2.250 1.00 89.50 105 ASP A N 1
ATOM 767 C CA . ASP A 1 105 ? 8.861 4.254 -3.566 1.00 89.50 105 ASP A CA 1
ATOM 768 C C . ASP A 1 105 ? 7.994 3.497 -4.582 1.00 89.50 105 ASP A C 1
ATOM 770 O O . ASP A 1 105 ? 8.255 2.338 -4.927 1.00 89.50 105 ASP A O 1
ATOM 774 N N . ASN A 1 106 ? 6.928 4.135 -5.067 1.00 89.50 106 ASN A N 1
ATOM 775 C CA . ASN A 1 106 ? 6.105 3.601 -6.149 1.00 89.50 106 ASN A CA 1
ATOM 776 C C . ASN A 1 106 ? 5.417 4.731 -6.919 1.00 89.50 106 ASN A C 1
ATOM 778 O O . ASN A 1 106 ? 5.116 5.786 -6.363 1.00 89.50 106 ASN A O 1
ATOM 782 N N . ALA A 1 107 ? 5.141 4.496 -8.197 1.00 87.44 107 ALA A N 1
ATOM 783 C CA . ALA A 1 107 ? 4.414 5.417 -9.053 1.00 87.44 107 ALA A CA 1
ATOM 784 C C . ALA A 1 107 ? 3.364 4.659 -9.863 1.00 87.44 107 ALA A C 1
ATOM 786 O O . ALA A 1 107 ? 3.626 3.576 -10.395 1.00 87.44 107 ALA A O 1
ATOM 787 N N . SER A 1 108 ? 2.186 5.264 -10.009 1.00 86.44 108 SER A N 1
ATOM 788 C CA . SER A 1 108 ? 1.164 4.788 -10.937 1.00 86.44 108 SER A CA 1
ATOM 789 C C . SER A 1 108 ? 0.750 5.869 -11.921 1.00 86.44 108 SER A C 1
ATOM 791 O O . SER A 1 108 ? 0.584 7.020 -11.518 1.00 86.44 108 SER A O 1
ATOM 793 N N . GLY A 1 109 ? 0.535 5.507 -13.183 1.00 83.44 109 GLY A N 1
ATOM 794 C CA . GLY A 1 109 ? 0.079 6.429 -14.220 1.00 83.44 109 GLY A CA 1
ATOM 795 C C . GLY A 1 109 ? 0.704 6.148 -15.581 1.00 83.44 109 GLY A C 1
ATOM 796 O O . GLY A 1 109 ? 1.311 5.110 -15.804 1.00 83.44 109 GLY A O 1
ATOM 797 N N . THR A 1 110 ? 0.566 7.102 -16.501 1.00 79.75 110 THR A N 1
ATOM 798 C CA . THR A 1 110 ? 0.986 6.947 -17.906 1.00 79.75 110 THR A CA 1
ATOM 799 C C . THR A 1 110 ? 2.449 7.312 -18.163 1.00 79.75 110 THR A C 1
ATOM 801 O O . THR A 1 110 ? 2.892 7.305 -19.311 1.00 79.75 110 THR A O 1
ATOM 804 N N . LEU A 1 111 ? 3.192 7.710 -17.128 1.00 77.81 111 LEU A N 1
ATOM 805 C CA . LEU A 1 111 ? 4.601 8.068 -17.260 1.00 77.81 111 LEU A CA 1
ATOM 806 C C . LEU A 1 111 ? 5.448 6.812 -17.478 1.00 77.81 111 LEU A C 1
ATOM 808 O O . LEU A 1 111 ? 5.225 5.775 -16.853 1.00 77.81 111 LEU A O 1
ATOM 812 N N . THR A 1 112 ? 6.462 6.921 -18.334 1.00 80.31 112 THR A N 1
ATOM 813 C CA . THR A 1 112 ? 7.404 5.828 -18.594 1.00 80.31 112 THR A CA 1
ATOM 814 C C . THR A 1 112 ? 8.025 5.327 -17.289 1.00 80.31 112 THR A C 1
ATOM 816 O O . THR A 1 112 ? 8.658 6.090 -16.562 1.00 80.31 112 THR A O 1
ATOM 819 N N . GLY A 1 113 ? 7.863 4.033 -17.005 1.00 80.44 113 GLY A N 1
ATOM 820 C CA . GLY A 1 113 ? 8.406 3.384 -15.807 1.00 80.44 113 GLY A CA 1
ATOM 821 C C . GLY A 1 113 ? 7.478 3.374 -14.587 1.00 80.44 113 GLY A C 1
ATOM 822 O O . GLY A 1 113 ? 7.821 2.715 -13.604 1.00 80.44 113 GLY A O 1
ATOM 823 N N . ALA A 1 114 ? 6.317 4.038 -14.643 1.00 86.38 114 ALA A N 1
ATOM 824 C CA . ALA A 1 114 ? 5.255 3.890 -13.649 1.00 86.38 114 ALA A CA 1
ATOM 825 C C . ALA A 1 114 ? 4.451 2.597 -13.882 1.00 86.38 114 ALA A C 1
ATOM 827 O O . ALA A 1 114 ? 4.454 2.026 -14.972 1.00 86.38 114 ALA A O 1
ATOM 828 N N . SER A 1 115 ? 3.778 2.118 -12.837 1.00 88.81 115 SER A N 1
ATOM 829 C CA . SER A 1 115 ? 2.819 1.015 -12.945 1.00 88.81 115 SER A CA 1
ATOM 830 C C . SER A 1 115 ? 1.477 1.518 -13.480 1.00 88.81 115 SER A C 1
ATOM 832 O O . SER A 1 115 ? 1.059 2.622 -13.145 1.00 88.81 115 SER A O 1
ATOM 834 N N . ASP A 1 116 ? 0.728 0.703 -14.219 1.00 89.38 116 ASP A N 1
ATOM 835 C CA . ASP A 1 116 ? -0.659 1.071 -14.553 1.00 89.38 116 ASP A CA 1
ATOM 836 C C . ASP A 1 116 ? -1.557 0.974 -13.315 1.00 89.38 116 ASP A C 1
ATOM 838 O O . ASP A 1 116 ? -2.410 1.825 -13.064 1.00 89.38 116 ASP A O 1
ATOM 842 N N . THR A 1 117 ? -1.344 -0.070 -12.510 1.00 90.69 117 THR A N 1
ATOM 843 C CA . THR A 1 117 ? -2.088 -0.310 -11.272 1.00 90.69 117 THR A CA 1
ATOM 844 C C . THR A 1 117 ? -1.156 -0.748 -10.161 1.00 90.69 117 THR A C 1
ATOM 846 O O . THR A 1 117 ? -0.230 -1.527 -10.397 1.00 90.69 117 THR A O 1
ATOM 849 N N . ILE A 1 118 ? -1.445 -0.312 -8.941 1.00 92.56 118 ILE A N 1
ATOM 850 C CA . ILE A 1 118 ? -0.811 -0.823 -7.729 1.00 92.56 118 ILE A CA 1
ATOM 851 C C . ILE A 1 118 ? -1.910 -1.479 -6.900 1.00 92.56 118 ILE A C 1
ATOM 853 O O . ILE A 1 118 ? -2.973 -0.895 -6.688 1.00 92.56 118 ILE A O 1
ATOM 857 N N . THR A 1 119 ? -1.671 -2.710 -6.467 1.00 94.69 119 THR A N 1
ATOM 858 C CA . THR A 1 119 ? -2.584 -3.453 -5.596 1.00 94.69 119 THR A CA 1
ATOM 859 C C . THR A 1 119 ? -1.914 -3.713 -4.258 1.00 94.69 119 THR A C 1
ATOM 861 O O . THR A 1 119 ? -0.710 -3.955 -4.203 1.00 94.69 119 THR A O 1
ATOM 864 N N . TRP A 1 120 ? -2.697 -3.652 -3.181 1.00 94.44 120 TRP A N 1
ATOM 865 C CA . TRP A 1 120 ? -2.242 -3.973 -1.832 1.00 94.44 120 TRP A CA 1
ATOM 866 C C . TRP A 1 120 ? -3.138 -5.051 -1.238 1.00 94.44 120 TRP A C 1
ATOM 868 O O . TRP A 1 120 ? -4.353 -4.875 -1.129 1.00 94.44 120 TRP A O 1
ATOM 878 N N . GLN A 1 121 ? -2.532 -6.167 -0.847 1.00 95.81 121 GLN A N 1
ATOM 879 C CA . GLN A 1 121 ? -3.194 -7.240 -0.123 1.00 95.81 121 GLN A CA 1
ATOM 880 C C . GLN A 1 121 ? -2.826 -7.154 1.356 1.00 95.81 121 GLN A C 1
ATOM 882 O O . GLN A 1 121 ? -1.656 -7.243 1.726 1.00 95.81 121 GLN A O 1
ATOM 887 N N . PHE A 1 122 ? -3.842 -7.010 2.204 1.00 93.19 122 PHE A N 1
ATOM 888 C CA . PHE A 1 122 ? -3.668 -6.939 3.651 1.00 93.19 122 PHE A CA 1
ATOM 889 C C . PHE A 1 122 ? -3.605 -8.347 4.262 1.00 93.19 122 PHE A C 1
ATOM 891 O O . PHE A 1 122 ? -4.379 -9.220 3.859 1.00 93.19 122 PHE A O 1
ATOM 898 N N . PRO A 1 123 ? -2.737 -8.580 5.265 1.00 91.31 123 PRO A N 1
ATOM 899 C CA . PRO A 1 123 ? -2.613 -9.881 5.930 1.00 91.31 123 PRO A CA 1
ATOM 900 C C . PRO A 1 123 ? -3.797 -10.208 6.859 1.00 91.31 123 PRO A C 1
ATOM 902 O O . PRO A 1 123 ? -3.920 -11.332 7.340 1.00 91.31 123 PRO A O 1
ATOM 905 N N . ALA A 1 124 ? -4.672 -9.235 7.119 1.00 89.50 124 ALA A N 1
ATOM 906 C CA . ALA A 1 124 ? -5.898 -9.379 7.891 1.00 89.50 124 ALA A CA 1
ATOM 907 C C . ALA A 1 124 ? -6.978 -8.430 7.350 1.00 89.50 124 ALA A C 1
ATOM 909 O O . ALA A 1 124 ? -6.685 -7.500 6.598 1.00 89.50 124 ALA A O 1
ATOM 910 N N . THR A 1 125 ? -8.230 -8.642 7.757 1.00 87.44 125 THR A N 1
ATOM 911 C CA . THR A 1 125 ? -9.335 -7.739 7.417 1.00 87.44 125 THR A CA 1
ATOM 912 C C . THR A 1 125 ? -9.075 -6.339 7.969 1.00 87.44 125 THR A C 1
ATOM 914 O O . THR A 1 125 ? -8.886 -6.169 9.174 1.00 87.44 125 THR A O 1
ATOM 917 N N . VAL A 1 126 ? -9.123 -5.334 7.094 1.00 86.38 126 VAL A N 1
ATOM 918 C CA . VAL A 1 126 ? -9.033 -3.914 7.454 1.00 86.38 126 VAL A CA 1
ATOM 919 C C . VAL A 1 126 ? -10.362 -3.214 7.187 1.00 86.38 126 VAL A C 1
ATOM 921 O O . VAL A 1 126 ? -11.074 -3.548 6.243 1.00 86.38 126 VAL A O 1
ATOM 924 N N . LEU A 1 127 ? -10.705 -2.244 8.035 1.00 82.44 127 LEU A N 1
ATOM 925 C CA . LEU A 1 127 ? -11.914 -1.421 7.881 1.00 82.44 127 LEU A CA 1
ATOM 926 C C . LEU A 1 127 ? -11.638 -0.106 7.145 1.00 82.44 127 LEU A C 1
ATOM 928 O O . LEU A 1 127 ? -12.556 0.514 6.617 1.00 82.44 127 LEU A O 1
ATOM 932 N N . ALA A 1 128 ? -10.376 0.316 7.121 1.00 82.62 128 ALA A N 1
ATOM 933 C CA . ALA A 1 128 ? -9.911 1.499 6.424 1.00 82.62 128 ALA A CA 1
ATOM 934 C C . ALA A 1 128 ? -8.448 1.310 6.011 1.00 82.62 128 ALA A C 1
ATOM 936 O O . ALA A 1 128 ? -7.699 0.582 6.664 1.00 82.62 128 ALA A O 1
ATOM 937 N N . PHE A 1 129 ? -8.052 1.999 4.947 1.00 85.44 129 PHE A N 1
ATOM 938 C CA . PHE A 1 129 ? -6.679 2.085 4.470 1.00 85.44 129 PHE A CA 1
ATOM 939 C C . PHE A 1 129 ? -6.369 3.544 4.142 1.00 85.44 129 PHE A C 1
ATOM 941 O O . PHE A 1 129 ? -7.209 4.235 3.565 1.00 85.44 129 PHE A O 1
ATOM 948 N N . GLY A 1 130 ? -5.180 3.995 4.526 1.00 83.12 130 GLY A N 1
ATOM 949 C CA . GLY A 1 130 ? -4.667 5.322 4.219 1.00 83.12 130 GLY A CA 1
ATOM 950 C C . GLY A 1 130 ? -3.248 5.205 3.682 1.00 83.12 130 GLY A C 1
ATOM 951 O O . GLY A 1 130 ? -2.447 4.440 4.217 1.00 83.12 130 GLY A O 1
ATOM 952 N N . ALA A 1 131 ? -2.956 5.959 2.629 1.00 81.50 131 ALA A N 1
ATOM 953 C CA . ALA A 1 131 ? -1.629 6.100 2.055 1.00 81.50 131 ALA A CA 1
ATOM 954 C C . ALA A 1 131 ? -1.445 7.552 1.605 1.00 81.50 131 ALA A C 1
ATOM 956 O O . ALA A 1 131 ? -2.382 8.167 1.090 1.00 81.50 131 ALA A O 1
ATOM 957 N N . ASP A 1 132 ? -0.247 8.086 1.824 1.00 75.94 132 ASP A N 1
ATOM 958 C CA . ASP A 1 132 ? 0.129 9.420 1.372 1.00 75.94 132 ASP A CA 1
ATOM 959 C C . ASP A 1 132 ? 0.735 9.297 -0.033 1.00 75.94 132 ASP A C 1
ATOM 961 O O . ASP A 1 132 ? 1.707 8.571 -0.239 1.00 75.94 132 ASP A O 1
ATOM 9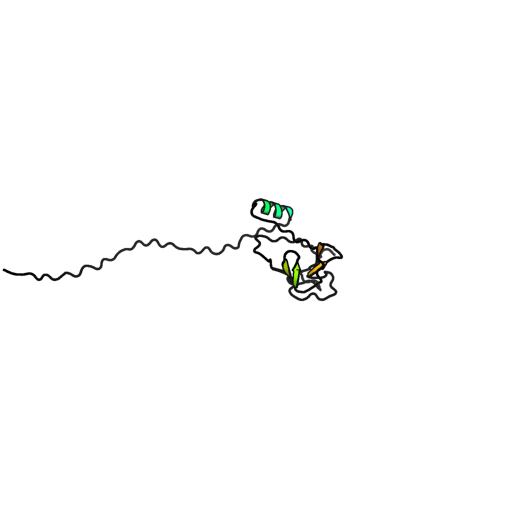65 N N . PHE A 1 133 ? 0.143 9.990 -1.007 1.00 75.00 133 PHE A N 1
ATOM 966 C CA . PHE A 1 133 ? 0.598 9.983 -2.397 1.00 75.00 133 PHE A CA 1
ATOM 967 C C . PHE A 1 133 ? 1.118 11.365 -2.779 1.00 75.00 133 PHE A C 1
ATOM 969 O O . PHE A 1 133 ? 0.428 12.368 -2.592 1.00 75.00 133 PHE A O 1
ATOM 976 N N . SER A 1 134 ? 2.314 11.419 -3.359 1.00 68.81 134 SER A N 1
ATOM 977 C CA . SER A 1 134 ? 2.806 12.598 -4.066 1.00 68.81 134 SER A CA 1
ATOM 978 C C . SER A 1 134 ? 2.523 12.455 -5.560 1.00 68.81 134 SER A C 1
ATOM 980 O O . SER A 1 134 ? 2.615 11.373 -6.139 1.00 68.81 134 SER A O 1
ATOM 982 N N . ARG A 1 135 ? 2.139 13.565 -6.188 1.00 65.19 135 ARG A N 1
ATOM 983 C CA . ARG A 1 135 ? 1.869 13.654 -7.623 1.00 65.19 135 ARG A CA 1
ATOM 984 C C . ARG A 1 135 ? 3.020 14.424 -8.275 1.00 65.19 135 ARG A C 1
ATOM 986 O O . ARG A 1 135 ? 3.438 15.441 -7.734 1.00 65.19 135 ARG A O 1
ATOM 993 N N . ILE A 1 136 ? 3.562 13.918 -9.385 1.00 62.97 136 ILE A N 1
ATOM 994 C CA . ILE A 1 136 ? 4.785 14.457 -10.028 1.00 62.97 136 ILE A CA 1
ATOM 995 C C . ILE A 1 136 ? 4.453 15.440 -11.167 1.00 62.97 136 ILE A C 1
ATOM 997 O O . ILE A 1 136 ? 5.331 15.997 -11.809 1.00 62.97 136 ILE A O 1
ATOM 1001 N N . ASP A 1 137 ? 3.175 15.731 -11.379 1.00 56.22 137 ASP A N 1
ATOM 1002 C CA . ASP A 1 137 ? 2.640 16.581 -12.448 1.00 56.22 137 ASP A CA 1
ATOM 1003 C C . ASP A 1 137 ? 2.966 18.089 -12.310 1.00 56.22 137 ASP A C 1
ATOM 1005 O O . ASP A 1 137 ? 2.355 18.911 -12.989 1.00 56.22 137 ASP A O 1
ATOM 1009 N N . GLU A 1 138 ? 3.914 18.461 -11.448 1.00 39.16 138 GLU A N 1
ATOM 1010 C CA . GLU A 1 138 ? 4.408 19.830 -11.240 1.00 39.16 138 GLU A CA 1
ATOM 1011 C C . GLU A 1 138 ? 5.934 19.921 -11.445 1.00 39.16 138 GLU A C 1
ATOM 1013 O O . GLU A 1 138 ? 6.662 20.438 -10.595 1.00 39.16 138 GLU A O 1
ATOM 1018 N N . LEU A 1 139 ? 6.428 19.416 -12.579 1.00 38.81 139 LEU A N 1
ATOM 1019 C CA . LEU A 1 139 ? 7.777 19.705 -13.086 1.00 38.81 139 LEU A CA 1
ATOM 1020 C C . LEU A 1 139 ? 7.728 20.186 -14.537 1.00 38.81 139 LEU A C 1
ATOM 1022 O O . LEU A 1 139 ? 7.072 19.510 -15.362 1.00 38.81 139 LEU A O 1
#

pLDDT: mean 74.8, std 19.24, range [33.69, 97.5]

Sequence (139 aa):
MRGNNLVKLNALNSLAFATGTVTLLLSSVSSVSAYTIYTNRTAWEAALATNPSYKITTDTFSNTISSAQSITLDSGIVSTNSAPPTLPNSFNNNSVSIVNSGVYDNASGTLTGASDTITWQFPATVLAFGADFSRIDEL

Radius of gyration: 32.59 Å; chains: 1; bounding box: 103×77×39 Å